Protein AF-A0A497BXA0-F1 (afdb_monomer_lite)

Structure (mmCIF, N/CA/C/O backbone):
data_AF-A0A497BXA0-F1
#
_entry.id   AF-A0A497BXA0-F1
#
loop_
_atom_site.group_PDB
_atom_site.id
_atom_site.type_symbol
_atom_site.label_atom_id
_atom_site.label_alt_id
_atom_site.label_comp_id
_atom_site.label_asym_id
_atom_site.label_entity_id
_atom_site.label_seq_id
_atom_site.pdbx_PDB_ins_code
_atom_site.Cartn_x
_atom_site.Cartn_y
_atom_site.Cartn_z
_atom_site.occupancy
_atom_site.B_iso_or_equiv
_atom_site.auth_seq_id
_atom_site.auth_comp_id
_atom_site.auth_asym_id
_atom_site.auth_atom_id
_atom_site.pdbx_PDB_model_num
ATOM 1 N N . MET A 1 1 ? 5.500 2.708 15.968 1.00 79.12 1 MET A N 1
ATOM 2 C CA . MET A 1 1 ? 4.391 2.621 15.003 1.00 79.12 1 MET A CA 1
ATOM 3 C C . MET A 1 1 ? 3.234 1.818 15.570 1.00 79.12 1 MET A C 1
ATOM 5 O O . MET A 1 1 ? 2.158 2.376 15.711 1.00 79.12 1 MET A O 1
ATOM 9 N N . ASP A 1 2 ? 3.465 0.566 15.977 1.00 83.44 2 ASP A N 1
ATOM 10 C CA . ASP A 1 2 ? 2.380 -0.367 16.312 1.00 83.44 2 ASP A CA 1
ATOM 11 C C . ASP A 1 2 ? 1.396 0.147 17.354 1.00 83.44 2 ASP A C 1
ATOM 13 O O . ASP A 1 2 ? 0.211 0.239 17.074 1.00 83.44 2 ASP A O 1
ATOM 17 N N . LYS A 1 3 ? 1.895 0.619 18.501 1.00 88.12 3 LYS A N 1
ATOM 18 C CA . LYS A 1 3 ? 1.035 1.161 19.565 1.00 88.12 3 LYS A CA 1
ATOM 19 C C . LYS A 1 3 ? 0.153 2.329 19.115 1.00 88.12 3 LYS A C 1
ATOM 21 O O . LYS A 1 3 ? -0.927 2.511 19.660 1.00 88.12 3 LYS A O 1
ATOM 26 N N . LEU A 1 4 ? 0.625 3.142 18.166 1.00 87.69 4 LEU 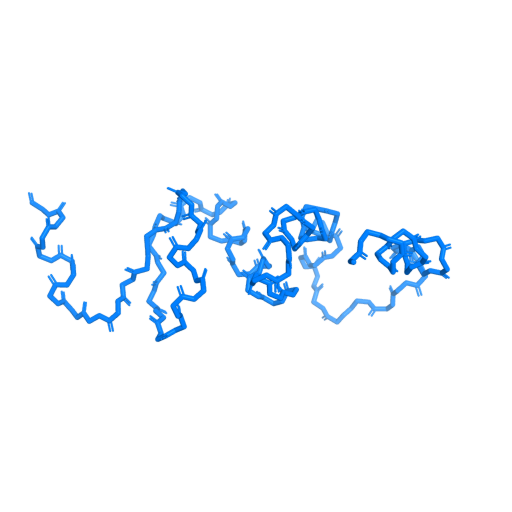A N 1
ATOM 27 C CA . LEU A 1 4 ? -0.154 4.256 17.628 1.00 87.69 4 LEU A CA 1
ATOM 28 C C . LEU A 1 4 ? -1.274 3.735 16.725 1.00 87.69 4 LEU A C 1
ATOM 30 O O . LEU A 1 4 ? -2.410 4.169 16.872 1.00 87.69 4 LEU A O 1
ATOM 34 N N . LEU A 1 5 ? -0.960 2.801 15.823 1.00 86.81 5 LEU A N 1
ATOM 35 C CA . LEU A 1 5 ? -1.949 2.190 14.933 1.00 86.81 5 LEU A CA 1
ATOM 36 C C . LEU A 1 5 ? -3.003 1.409 15.725 1.00 86.81 5 LEU A C 1
ATOM 38 O O . LEU A 1 5 ? -4.189 1.567 15.461 1.00 86.81 5 LEU A O 1
ATOM 42 N N . ASP A 1 6 ? -2.587 0.658 16.745 1.00 91.25 6 ASP A N 1
ATOM 43 C CA . ASP A 1 6 ? -3.499 -0.081 17.624 1.00 91.25 6 ASP A CA 1
ATOM 44 C C . ASP A 1 6 ? -4.455 0.874 18.357 1.00 91.25 6 ASP A C 1
ATOM 46 O O . ASP A 1 6 ? -5.657 0.616 18.445 1.00 91.25 6 ASP A O 1
ATOM 50 N N . CYS A 1 7 ? -3.934 2.007 18.844 1.00 91.06 7 CYS A N 1
ATOM 51 C CA . CYS A 1 7 ? -4.737 3.048 19.481 1.00 91.06 7 CYS A CA 1
ATOM 52 C C . CYS A 1 7 ? -5.743 3.655 18.494 1.00 91.06 7 CYS A C 1
ATOM 54 O O . CYS A 1 7 ? -6.936 3.684 18.778 1.00 91.06 7 CYS A O 1
ATOM 56 N N . LEU A 1 8 ? -5.284 4.051 17.301 1.00 86.88 8 LEU A N 1
ATOM 57 C CA . LEU A 1 8 ? -6.141 4.622 16.261 1.00 86.88 8 LEU A CA 1
ATOM 58 C C . LEU A 1 8 ? -7.263 3.661 15.850 1.00 86.88 8 LEU A C 1
ATOM 60 O O . LEU A 1 8 ? -8.407 4.083 15.737 1.00 86.88 8 LEU A O 1
ATOM 64 N N . GLN A 1 9 ? -6.962 2.374 15.672 1.00 87.69 9 GLN A N 1
ATOM 65 C CA . GLN A 1 9 ? -7.968 1.368 15.314 1.00 87.69 9 GLN A CA 1
ATOM 66 C C . GLN A 1 9 ? -8.967 1.097 16.448 1.00 87.69 9 GLN A C 1
ATOM 68 O O . GLN A 1 9 ? -10.112 0.738 16.177 1.00 87.69 9 GLN A O 1
ATOM 73 N N . THR A 1 10 ? -8.549 1.272 17.704 1.00 91.06 10 THR A N 1
ATOM 74 C CA . THR A 1 10 ? -9.417 1.100 18.878 1.00 91.06 10 THR A CA 1
ATOM 75 C C . THR A 1 10 ? -10.318 2.315 19.100 1.00 91.06 10 THR A C 1
ATOM 77 O O . THR A 1 10 ? -11.500 2.158 19.393 1.00 91.06 10 THR A O 1
ATOM 80 N N . GLU A 1 11 ? -9.770 3.525 18.973 1.00 91.25 11 GLU A N 1
ATOM 81 C CA . GLU A 1 11 ? -10.496 4.777 19.215 1.00 91.25 11 GLU A CA 1
ATOM 82 C C . GLU A 1 11 ? -11.380 5.188 18.030 1.00 91.25 11 GLU A C 1
ATOM 84 O O . GLU A 1 11 ? -12.418 5.821 18.227 1.00 91.25 11 GLU A O 1
ATOM 89 N N . PHE A 1 12 ? -11.000 4.801 16.810 1.00 88.44 12 PHE A N 1
ATOM 90 C CA . PHE A 1 12 ? -11.688 5.160 15.571 1.00 88.44 12 PHE A CA 1
ATOM 91 C C . PHE A 1 12 ? -11.994 3.900 14.746 1.00 88.44 12 PHE A C 1
ATOM 93 O O . PHE A 1 12 ? -11.316 3.625 13.750 1.00 88.44 12 PHE A O 1
ATOM 100 N N . PRO A 1 13 ? -13.007 3.106 15.145 1.00 87.56 13 PRO A N 1
ATOM 101 C CA . PRO A 1 13 ? -13.414 1.942 14.372 1.00 87.56 13 PRO A CA 1
ATOM 102 C C . PRO A 1 13 ? -13.941 2.365 12.992 1.00 87.56 13 PRO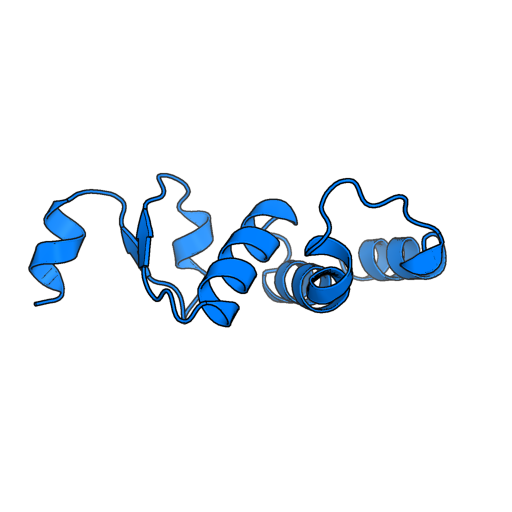 A C 1
ATOM 104 O O . PRO A 1 13 ? -14.415 3.484 12.797 1.00 87.56 13 PRO A O 1
ATOM 107 N N . ALA A 1 14 ? -13.845 1.469 12.006 1.00 86.69 14 ALA A N 1
ATOM 108 C CA . ALA A 1 14 ? -14.114 1.802 10.603 1.00 86.69 14 ALA A CA 1
ATOM 109 C C . ALA A 1 14 ? -15.553 2.293 10.335 1.00 86.69 14 ALA A C 1
ATOM 111 O O . ALA A 1 14 ? -15.785 3.031 9.379 1.00 86.69 14 ALA A O 1
ATOM 112 N N . ASP A 1 15 ? -16.513 1.904 11.172 1.00 88.88 15 ASP A N 1
ATOM 113 C CA . ASP A 1 15 ? -17.909 2.351 11.131 1.00 88.88 15 ASP A CA 1
ATOM 114 C C . ASP A 1 15 ? -18.126 3.751 11.739 1.00 88.88 15 ASP A C 1
ATOM 116 O O . ASP A 1 15 ? -19.137 4.391 11.451 1.00 88.88 15 ASP A O 1
ATOM 120 N N . ALA A 1 16 ? -17.170 4.255 12.524 1.00 89.62 16 ALA A N 1
ATOM 121 C CA . ALA A 1 16 ? -17.167 5.612 13.070 1.00 89.62 16 ALA A CA 1
ATOM 122 C C . ALA A 1 16 ? -16.475 6.636 12.150 1.00 89.62 16 ALA A C 1
ATOM 124 O O . ALA A 1 16 ? -16.570 7.844 12.384 1.00 89.62 16 ALA A O 1
ATOM 125 N N . VAL A 1 17 ? -15.779 6.182 11.105 1.00 89.81 17 VAL A N 1
ATOM 126 C CA . VAL A 1 17 ? -15.092 7.054 10.147 1.00 89.81 17 VAL A CA 1
ATOM 127 C C . VAL A 1 17 ? -16.051 7.460 9.028 1.00 89.81 17 VAL A C 1
ATOM 129 O O . VAL A 1 17 ? -16.671 6.624 8.374 1.00 89.81 17 VAL A O 1
ATOM 132 N N . LEU A 1 18 ? -16.149 8.766 8.765 1.00 91.69 18 LEU A N 1
ATOM 133 C CA . LEU A 1 18 ? -16.820 9.267 7.569 1.00 91.69 18 LEU A CA 1
ATOM 134 C C . LEU A 1 18 ? -15.898 9.104 6.358 1.00 91.69 18 LEU A C 1
ATOM 136 O O . LEU A 1 18 ? -14.874 9.779 6.242 1.00 91.69 18 LEU A O 1
ATOM 140 N N . TRP A 1 19 ? -16.295 8.244 5.429 1.00 91.06 19 TRP A N 1
ATOM 141 C CA . TRP A 1 19 ? -15.523 7.958 4.226 1.00 91.06 19 TRP A CA 1
ATOM 142 C C . TRP A 1 19 ? -15.942 8.858 3.065 1.00 91.06 19 TRP A C 1
ATOM 144 O O . TRP A 1 19 ? -17.110 8.901 2.687 1.00 91.06 19 TRP A O 1
ATOM 154 N N . ILE A 1 20 ? -14.973 9.558 2.473 1.00 89.00 20 ILE A N 1
ATOM 155 C CA . ILE A 1 20 ? -15.203 10.412 1.295 1.00 89.00 20 ILE A CA 1
ATOM 156 C C . ILE A 1 20 ? -15.149 9.601 -0.007 1.00 89.00 20 ILE A C 1
ATOM 158 O O . ILE A 1 20 ? -15.839 9.922 -0.971 1.00 89.00 20 ILE A O 1
ATOM 162 N N . LEU A 1 21 ? -14.341 8.538 -0.036 1.00 85.50 21 LEU A N 1
ATOM 163 C CA . LEU A 1 21 ? -14.165 7.666 -1.195 1.00 85.50 21 LEU A CA 1
ATOM 164 C C . LEU A 1 21 ? -14.803 6.292 -0.925 1.00 85.50 21 LEU A C 1
ATOM 166 O O . LEU A 1 21 ? -14.510 5.695 0.111 1.00 85.50 21 LEU A O 1
ATOM 170 N N . PRO A 1 22 ? -15.632 5.764 -1.844 1.00 83.12 22 PRO A N 1
ATOM 171 C CA . PRO A 1 22 ? -16.443 4.566 -1.602 1.00 83.12 22 PRO A CA 1
ATOM 172 C C . PRO A 1 22 ? -15.632 3.268 -1.499 1.00 83.12 22 PRO A C 1
ATOM 174 O O . PRO A 1 22 ? -16.070 2.341 -0.824 1.00 83.12 22 PRO A O 1
ATOM 177 N N . ASP A 1 23 ? -14.452 3.206 -2.122 1.00 81.19 23 ASP A N 1
ATOM 178 C CA . ASP A 1 23 ? -13.600 2.005 -2.122 1.00 81.19 23 ASP A CA 1
ATOM 179 C C . ASP A 1 23 ? -12.708 1.910 -0.870 1.00 81.19 23 ASP A C 1
ATOM 181 O O . ASP A 1 23 ? -12.215 0.834 -0.528 1.00 81.19 23 ASP A O 1
ATOM 185 N N . VAL A 1 24 ? -12.498 3.027 -0.163 1.00 88.75 24 VAL A N 1
ATOM 186 C CA . VAL A 1 24 ? -11.590 3.088 0.994 1.00 88.75 24 VAL A CA 1
ATOM 187 C C . VAL A 1 24 ? -12.044 2.206 2.162 1.00 88.75 24 VAL A C 1
ATOM 189 O O . VAL A 1 24 ? -11.187 1.501 2.689 1.00 88.75 24 VAL A O 1
ATOM 192 N N . PRO A 1 25 ? -13.335 2.144 2.554 1.00 91.19 25 PRO A N 1
ATOM 193 C CA . PRO A 1 25 ? -13.783 1.241 3.616 1.00 91.19 25 PRO A CA 1
ATOM 194 C C . PRO A 1 25 ? -13.394 -0.221 3.374 1.00 91.19 25 PRO A C 1
ATOM 196 O O . PRO A 1 25 ? -12.986 -0.912 4.303 1.00 91.19 25 PRO A O 1
ATOM 199 N N . ALA A 1 26 ? -13.495 -0.688 2.124 1.00 90.94 26 ALA A N 1
ATOM 200 C CA . ALA A 1 26 ? -13.184 -2.069 1.761 1.00 90.94 26 ALA A CA 1
ATOM 201 C C . ALA A 1 26 ? -11.680 -2.368 1.843 1.00 90.94 26 ALA A C 1
ATOM 203 O O . ALA A 1 26 ? -11.293 -3.487 2.162 1.00 90.94 26 ALA A O 1
ATOM 204 N N . LEU A 1 27 ? -10.842 -1.363 1.579 1.00 92.75 27 LEU A N 1
ATOM 205 C CA . LEU A 1 27 ? -9.383 -1.476 1.583 1.00 92.75 27 LEU A CA 1
ATOM 206 C C . LEU A 1 27 ? -8.732 -1.046 2.901 1.00 92.75 27 LEU A C 1
ATOM 208 O O . LEU A 1 27 ? -7.528 -1.230 3.066 1.00 92.75 27 LEU A O 1
ATOM 212 N N . PHE A 1 28 ? -9.485 -0.465 3.836 1.00 92.62 28 PHE A N 1
ATOM 213 C CA . PHE A 1 28 ? -8.925 0.212 5.006 1.00 92.62 28 PHE A CA 1
ATOM 214 C C . PHE A 1 28 ? -8.043 -0.704 5.857 1.00 92.62 28 PHE A C 1
ATOM 216 O O . PHE A 1 28 ? -6.909 -0.347 6.170 1.00 92.62 28 PHE A O 1
ATOM 223 N N . ALA A 1 29 ? -8.535 -1.900 6.190 1.00 92.25 29 ALA A N 1
ATOM 224 C CA . ALA A 1 29 ? -7.801 -2.847 7.026 1.00 92.25 29 ALA A CA 1
ATOM 225 C C . ALA A 1 29 ? -6.485 -3.294 6.367 1.00 92.25 29 ALA A C 1
ATOM 227 O O . ALA A 1 29 ? -5.434 -3.249 7.004 1.00 92.25 29 ALA A O 1
ATOM 228 N N . GLU A 1 30 ? -6.527 -3.653 5.081 1.00 94.81 30 GLU A N 1
ATOM 229 C CA . GLU A 1 30 ? -5.332 -4.032 4.318 1.00 94.81 30 GLU A CA 1
ATOM 230 C C . GLU A 1 30 ? -4.358 -2.859 4.168 1.00 94.81 30 GLU A C 1
ATOM 232 O O . GLU A 1 30 ? -3.146 -3.052 4.221 1.00 94.81 30 GLU A O 1
ATOM 237 N N . THR A 1 31 ? -4.875 -1.634 4.035 1.00 94.62 31 THR A N 1
ATOM 238 C CA . THR A 1 31 ? -4.061 -0.416 3.925 1.00 94.62 3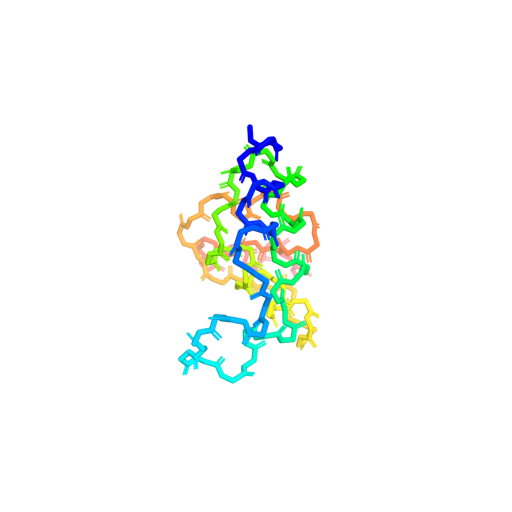1 THR A CA 1
ATOM 239 C C . THR A 1 31 ? -3.289 -0.166 5.213 1.00 94.62 31 THR A C 1
ATOM 241 O O . THR A 1 31 ? -2.078 0.032 5.172 1.00 94.62 31 THR A O 1
ATOM 244 N N . VAL A 1 32 ? -3.964 -0.222 6.366 1.00 93.94 32 VAL A N 1
ATOM 245 C CA . VAL A 1 32 ? -3.312 -0.055 7.673 1.00 93.94 32 VAL A CA 1
ATOM 246 C C . VAL A 1 32 ? -2.279 -1.155 7.916 1.00 93.94 32 VAL A C 1
ATOM 248 O O . VAL A 1 32 ? -1.201 -0.869 8.436 1.00 93.94 32 VAL A O 1
ATOM 251 N N . GLU A 1 33 ? -2.566 -2.391 7.508 1.00 94.62 33 GLU A N 1
ATOM 252 C CA . GLU A 1 33 ? -1.612 -3.492 7.640 1.00 94.62 33 GLU A CA 1
ATOM 253 C C . GLU A 1 33 ? -0.389 -3.313 6.735 1.00 94.62 33 GLU A C 1
ATOM 255 O O . GLU A 1 33 ? 0.738 -3.547 7.167 1.00 94.62 33 GLU A O 1
ATOM 260 N N . LEU A 1 34 ? -0.571 -2.824 5.506 1.00 95.38 34 LEU A N 1
ATOM 261 C CA . LEU A 1 34 ? 0.548 -2.539 4.615 1.00 95.38 34 LEU A CA 1
ATOM 262 C C . LEU A 1 34 ? 1.445 -1.429 5.188 1.00 95.38 34 LEU A C 1
ATOM 264 O O . LEU A 1 34 ? 2.656 -1.633 5.266 1.00 95.38 34 LEU A O 1
ATOM 268 N N . VAL A 1 35 ? 0.856 -0.336 5.693 1.00 95.06 35 VAL A N 1
ATOM 269 C CA . VAL A 1 35 ? 1.576 0.737 6.415 1.00 95.06 35 VAL A CA 1
ATOM 270 C C . VAL A 1 35 ? 2.349 0.182 7.615 1.00 95.06 35 VAL A C 1
ATOM 272 O O . VAL A 1 35 ? 3.492 0.570 7.872 1.00 95.06 35 VAL A O 1
ATOM 275 N N . ARG A 1 36 ? 1.740 -0.741 8.370 1.00 94.25 36 ARG A N 1
ATOM 276 C CA . ARG A 1 36 ? 2.386 -1.396 9.512 1.00 94.25 36 ARG A CA 1
ATOM 277 C C . ARG A 1 36 ? 3.582 -2.234 9.063 1.00 94.25 36 ARG A C 1
ATOM 279 O O . ARG A 1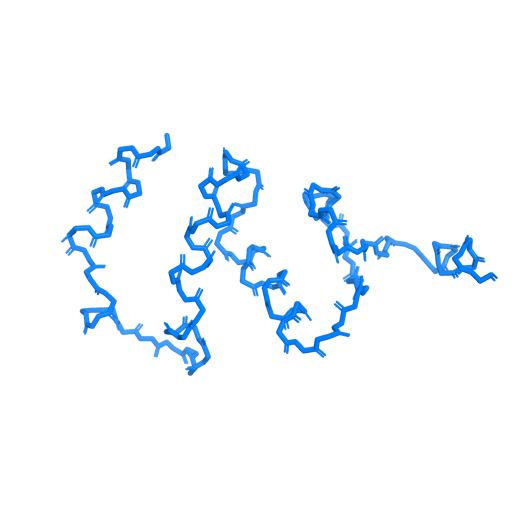 36 ? 4.676 -2.069 9.601 1.00 94.25 36 ARG A O 1
ATOM 286 N N . SER A 1 37 ? 3.383 -3.095 8.067 1.00 93.69 37 SER A N 1
ATOM 287 C CA . SER A 1 37 ? 4.402 -4.022 7.564 1.00 93.69 37 SER A CA 1
ATOM 288 C C . SER A 1 37 ? 5.593 -3.317 6.910 1.00 93.69 37 SER A C 1
ATOM 290 O O . SER A 1 37 ? 6.712 -3.814 7.001 1.00 93.69 37 SER A O 1
ATOM 292 N N . SER A 1 38 ? 5.379 -2.133 6.324 1.00 93.06 38 SER A N 1
ATOM 293 C CA . SER A 1 38 ? 6.445 -1.296 5.767 1.00 93.06 38 SER A CA 1
ATOM 294 C C . SER A 1 38 ? 7.177 -0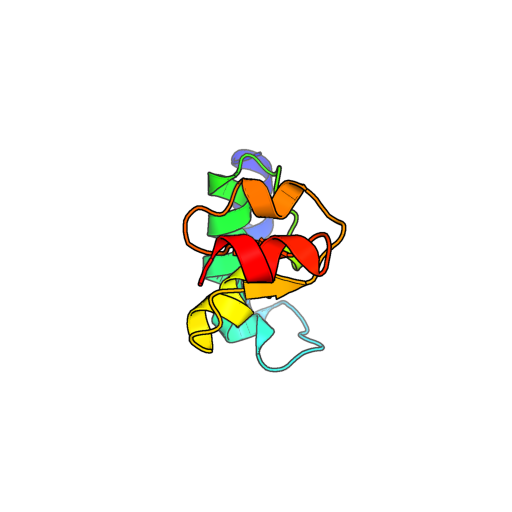.472 6.831 1.00 93.06 38 SER A C 1
ATOM 296 O O . SER A 1 38 ? 7.965 0.402 6.488 1.00 93.06 38 SER A O 1
ATOM 298 N N . GLY A 1 39 ? 6.852 -0.626 8.121 1.00 91.38 39 GLY A N 1
ATOM 299 C CA . GLY A 1 39 ? 7.395 0.234 9.174 1.00 91.38 39 GLY A CA 1
ATOM 300 C C . GLY A 1 39 ? 7.083 1.721 8.961 1.00 91.38 39 GLY A C 1
ATOM 301 O O . GLY A 1 39 ? 7.792 2.569 9.501 1.00 91.38 39 GLY A O 1
ATOM 302 N N . GLY A 1 40 ? 6.027 2.030 8.195 1.00 90.12 40 GLY A N 1
ATOM 303 C CA . GLY A 1 40 ? 5.614 3.375 7.786 1.00 90.12 40 GLY A CA 1
ATOM 304 C C . GLY A 1 40 ? 6.432 4.030 6.679 1.00 90.12 40 GLY A C 1
ATOM 305 O O . GLY A 1 40 ? 6.241 5.222 6.467 1.00 90.12 40 GLY A O 1
ATOM 306 N N . GLU A 1 41 ? 7.304 3.291 5.981 1.00 92.88 41 GLU A N 1
ATOM 307 C CA . GLU A 1 41 ? 7.887 3.764 4.713 1.00 92.88 41 GLU A CA 1
ATOM 308 C C . GLU A 1 41 ? 6.778 4.097 3.704 1.00 92.88 41 GLU A C 1
ATOM 310 O O . GLU A 1 41 ? 6.795 5.158 3.101 1.00 92.88 41 GLU A O 1
ATOM 315 N N . LEU A 1 42 ? 5.743 3.255 3.612 1.00 95.31 42 LEU A N 1
ATOM 316 C CA . LEU A 1 42 ? 4.506 3.599 2.919 1.00 95.31 42 LEU A CA 1
ATOM 317 C C . LEU A 1 42 ? 3.565 4.327 3.876 1.00 95.31 42 LEU A C 1
ATOM 319 O O . LEU A 1 42 ? 3.208 3.801 4.937 1.00 95.31 42 LEU A O 1
ATOM 323 N N . ASN A 1 43 ? 3.103 5.514 3.481 1.00 93.94 43 ASN A N 1
ATOM 324 C CA . ASN A 1 43 ? 1.990 6.162 4.167 1.00 93.94 43 ASN A CA 1
ATOM 325 C C . ASN A 1 43 ? 0.644 5.550 3.723 1.00 93.94 43 ASN A C 1
ATOM 327 O O . ASN A 1 43 ? 0.576 4.697 2.838 1.00 93.94 43 ASN A O 1
ATOM 331 N N . PHE A 1 44 ? -0.456 5.988 4.344 1.00 92.88 44 PHE A N 1
ATOM 332 C CA . PHE A 1 44 ? -1.793 5.461 4.048 1.00 92.88 44 PHE A CA 1
ATOM 333 C C . PHE A 1 44 ? -2.183 5.585 2.566 1.00 92.88 44 PHE A C 1
ATOM 335 O O . PHE A 1 44 ? -2.768 4.660 2.009 1.00 92.88 44 PHE A O 1
ATOM 342 N N . ASN A 1 45 ? -1.864 6.707 1.919 1.00 94.00 45 ASN A N 1
ATOM 343 C CA . ASN A 1 45 ? -2.215 6.927 0.518 1.00 94.00 45 ASN A CA 1
ATOM 344 C C . ASN A 1 45 ? -1.385 6.039 -0.409 1.00 94.00 45 ASN A C 1
ATOM 346 O O . ASN A 1 45 ? -1.945 5.460 -1.336 1.00 94.00 45 ASN A O 1
ATOM 350 N N . ASP A 1 46 ? -0.091 5.876 -0.139 1.00 96.25 46 ASP A N 1
ATOM 351 C CA . ASP A 1 46 ? 0.772 5.018 -0.959 1.00 96.25 46 ASP A CA 1
ATOM 352 C C . ASP A 1 46 ? 0.363 3.554 -0.825 1.00 96.25 46 ASP A C 1
ATOM 354 O O . ASP A 1 46 ? 0.198 2.853 -1.824 1.00 96.25 46 ASP A O 1
ATOM 358 N N . ALA A 1 47 ? 0.078 3.112 0.401 1.00 96.06 47 ALA A N 1
ATOM 359 C CA . ALA A 1 47 ? -0.470 1.788 0.655 1.00 96.06 47 ALA A CA 1
ATOM 360 C C . ALA A 1 47 ? -1.819 1.579 -0.061 1.00 96.06 47 ALA A C 1
ATOM 362 O O . ALA A 1 47 ? -2.031 0.538 -0.687 1.00 96.06 47 ALA A O 1
ATOM 363 N N . LEU A 1 48 ? -2.710 2.577 -0.036 1.00 95.50 48 LEU A N 1
ATOM 364 C CA . LEU A 1 48 ? -4.002 2.523 -0.721 1.00 95.50 48 LEU A CA 1
ATOM 365 C C . LEU A 1 48 ? -3.843 2.457 -2.248 1.00 95.50 48 LEU A C 1
ATOM 367 O O . LEU A 1 48 ? -4.556 1.690 -2.904 1.00 95.50 48 LEU A O 1
ATOM 371 N N . ILE A 1 49 ? -2.918 3.234 -2.823 1.00 95.88 49 ILE A N 1
ATOM 372 C CA . ILE A 1 49 ? -2.591 3.208 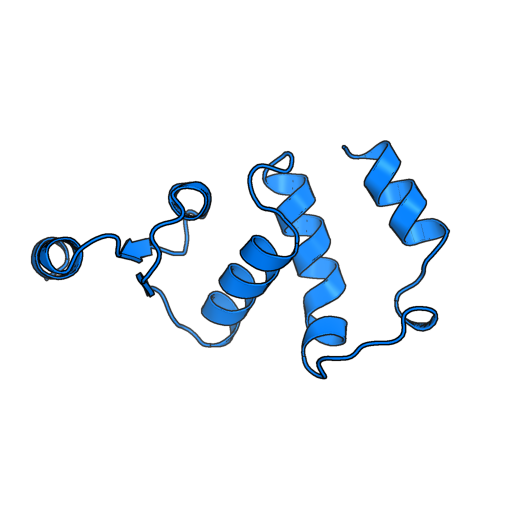-4.257 1.00 95.88 49 ILE A CA 1
ATOM 373 C C . ILE A 1 49 ? -2.050 1.832 -4.633 1.00 95.88 49 ILE A C 1
ATOM 375 O O . ILE A 1 49 ? -2.550 1.214 -5.575 1.00 95.88 49 ILE A O 1
ATOM 379 N N . ALA A 1 50 ? -1.086 1.321 -3.868 1.00 96.62 50 ALA A N 1
ATOM 380 C CA . ALA A 1 50 ? -0.503 0.017 -4.115 1.00 96.62 50 ALA A CA 1
ATOM 381 C C . ALA A 1 50 ? -1.593 -1.068 -4.092 1.00 96.62 50 ALA A C 1
ATOM 383 O O . ALA A 1 50 ? -1.730 -1.837 -5.046 1.00 96.62 50 ALA A O 1
ATOM 384 N N . LEU A 1 51 ? -2.407 -1.136 -3.034 1.00 96.06 51 LEU A N 1
ATOM 385 C CA . LEU A 1 51 ? -3.475 -2.138 -2.918 1.00 96.06 51 LEU A CA 1
ATOM 386 C C . LEU A 1 51 ? -4.530 -1.985 -4.017 1.00 96.06 51 LEU A C 1
ATOM 388 O O . LEU A 1 51 ? -5.035 -2.978 -4.543 1.00 96.06 51 LEU A O 1
ATOM 392 N N . SER A 1 52 ? -4.812 -0.751 -4.433 1.00 94.62 52 SER A N 1
ATOM 393 C CA . SER A 1 52 ? -5.687 -0.475 -5.571 1.00 94.62 52 SER A CA 1
ATOM 394 C C . SER A 1 52 ? -5.143 -1.047 -6.879 1.00 94.62 52 SER A C 1
ATOM 396 O O . SER A 1 52 ? -5.936 -1.569 -7.669 1.00 94.62 52 SER A O 1
ATOM 398 N N . CYS A 1 53 ? -3.826 -0.979 -7.103 1.00 96.12 53 CYS A N 1
ATOM 399 C CA . CYS A 1 53 ? -3.156 -1.630 -8.227 1.00 96.12 53 CYS A CA 1
ATOM 400 C C . CYS A 1 53 ? -3.272 -3.156 -8.124 1.00 96.12 53 CYS A C 1
ATOM 402 O O . CYS A 1 53 ? -3.704 -3.800 -9.084 1.00 96.12 53 CYS A O 1
ATOM 404 N N . ARG A 1 54 ? -2.996 -3.728 -6.944 1.00 95.69 54 ARG A N 1
ATOM 405 C CA . ARG A 1 54 ? -3.098 -5.175 -6.694 1.00 95.69 54 ARG A CA 1
ATOM 406 C C . ARG A 1 54 ? -4.489 -5.720 -7.005 1.00 95.69 54 ARG A C 1
ATOM 408 O O . ARG A 1 54 ? -4.615 -6.683 -7.758 1.00 95.69 54 ARG A O 1
ATOM 415 N N . ASN A 1 55 ? -5.529 -5.069 -6.490 1.00 93.94 55 ASN A N 1
ATOM 416 C CA . ASN A 1 55 ? -6.915 -5.510 -6.660 1.00 93.94 55 ASN A CA 1
ATOM 417 C C . ASN A 1 55 ? -7.411 -5.394 -8.104 1.00 93.94 55 ASN A C 1
ATOM 419 O O . ASN A 1 55 ? -8.353 -6.084 -8.489 1.00 93.94 55 ASN A O 1
ATOM 423 N N . ARG A 1 56 ? -6.778 -4.541 -8.914 1.00 94.12 56 ARG A N 1
ATOM 424 C CA . ARG A 1 56 ? -7.102 -4.355 -10.335 1.00 94.12 56 ARG A CA 1
ATOM 425 C C . ARG A 1 56 ? -6.194 -5.163 -11.265 1.00 94.12 56 ARG A C 1
ATOM 427 O O . ARG A 1 56 ? -6.350 -5.067 -12.478 1.00 94.12 56 ARG A O 1
ATOM 434 N N . GLY A 1 57 ? -5.259 -5.948 -10.722 1.00 96.12 57 GLY A N 1
ATOM 435 C CA . GLY A 1 57 ? -4.285 -6.697 -11.516 1.00 96.12 57 GLY A CA 1
ATOM 436 C C . GLY A 1 57 ? -3.346 -5.789 -12.313 1.00 96.12 57 GLY A C 1
ATOM 437 O O . GLY A 1 57 ? -2.948 -6.149 -13.416 1.00 96.12 57 GLY A O 1
ATOM 438 N N . ILE A 1 58 ? -3.033 -4.603 -11.783 1.00 96.62 58 ILE A N 1
ATOM 439 C CA . ILE A 1 58 ? -2.122 -3.630 -12.390 1.00 96.62 58 ILE A CA 1
ATOM 440 C C . ILE A 1 58 ? -0.731 -3.842 -11.771 1.00 96.62 58 ILE A C 1
ATOM 442 O O . ILE A 1 58 ? -0.540 -3.494 -10.607 1.00 96.62 58 ILE A O 1
ATOM 446 N N . PRO A 1 59 ? 0.243 -4.404 -12.509 1.00 95.25 59 PRO A N 1
ATOM 447 C CA . PRO A 1 59 ? 1.569 -4.697 -11.962 1.00 95.25 59 PRO A CA 1
ATOM 448 C C . PRO A 1 59 ? 2.539 -3.509 -12.040 1.00 95.25 59 PRO A C 1
ATOM 450 O O . PRO A 1 59 ? 3.611 -3.570 -11.444 1.00 95.25 59 PRO A O 1
ATOM 453 N N . PHE A 1 60 ? 2.175 -2.436 -12.753 1.00 95.75 60 PHE A N 1
ATOM 454 C CA . PHE A 1 60 ? 3.030 -1.271 -12.984 1.00 95.75 60 PHE A CA 1
ATOM 455 C C . PHE A 1 60 ? 2.389 0.010 -12.454 1.00 95.75 60 PHE A C 1
ATOM 457 O O . PHE A 1 60 ? 1.221 0.286 -12.734 1.00 95.75 60 PHE A O 1
ATOM 464 N N . LEU A 1 61 ? 3.172 0.827 -11.755 1.00 96.88 61 LEU A N 1
ATOM 465 C CA . LEU A 1 61 ? 2.762 2.147 -11.285 1.00 96.88 61 LEU A CA 1
ATOM 466 C C . LEU A 1 61 ? 3.727 3.209 -11.808 1.00 96.88 61 LEU A C 1
ATOM 468 O O . LEU A 1 61 ? 4.897 3.224 -11.438 1.00 96.88 61 LEU A O 1
ATOM 472 N N . ALA A 1 62 ? 3.229 4.135 -12.627 1.00 96.69 62 ALA A N 1
ATOM 473 C CA . ALA A 1 62 ? 3.991 5.325 -12.988 1.00 96.69 62 ALA A CA 1
ATOM 474 C C . ALA A 1 62 ? 4.048 6.275 -11.782 1.00 96.69 62 ALA A C 1
ATOM 476 O O . ALA A 1 62 ? 3.020 6.824 -11.382 1.00 96.69 62 ALA A O 1
ATOM 477 N N . SER A 1 63 ? 5.228 6.445 -11.185 1.00 96.25 63 SER A N 1
ATOM 478 C CA . SER A 1 63 ? 5.408 7.295 -10.004 1.00 96.25 63 SER A CA 1
ATOM 479 C C . SER A 1 63 ? 6.852 7.775 -9.850 1.00 96.25 63 SER A C 1
ATOM 481 O O . SER A 1 63 ? 7.813 7.040 -10.098 1.00 96.25 63 SER A O 1
ATOM 483 N N . PHE A 1 64 ? 6.999 9.013 -9.377 1.00 95.00 64 PHE A N 1
ATOM 484 C CA . PHE A 1 64 ? 8.287 9.575 -8.958 1.00 95.00 64 PHE A CA 1
ATOM 485 C C . PHE A 1 64 ? 8.658 9.208 -7.519 1.00 95.00 64 PHE A C 1
ATOM 487 O O . PHE A 1 64 ? 9.806 9.401 -7.123 1.00 95.00 64 PHE A O 1
ATOM 494 N N . ASP A 1 65 ? 7.700 8.695 -6.752 1.00 95.19 65 ASP A N 1
ATOM 495 C CA . ASP A 1 65 ? 7.901 8.335 -5.358 1.00 95.19 65 ASP A CA 1
ATOM 496 C C . ASP A 1 65 ? 8.611 6.984 -5.251 1.00 95.19 65 ASP A C 1
ATOM 498 O O . ASP A 1 65 ? 8.090 5.967 -5.705 1.00 95.19 65 ASP A O 1
ATOM 502 N N . ARG A 1 66 ? 9.816 6.979 -4.680 1.00 95.69 66 ARG A N 1
ATOM 503 C CA . ARG A 1 66 ? 10.658 5.779 -4.589 1.00 95.69 66 ARG A CA 1
ATOM 504 C C . ARG A 1 66 ? 10.188 4.823 -3.502 1.00 95.69 66 ARG A C 1
ATOM 506 O O . ARG A 1 66 ? 10.610 3.673 -3.525 1.00 95.69 66 ARG A O 1
ATOM 513 N N . ASP A 1 67 ? 9.288 5.245 -2.621 1.00 95.00 67 ASP A N 1
ATOM 514 C CA . ASP A 1 67 ? 8.799 4.397 -1.535 1.00 95.00 67 ASP A CA 1
ATOM 515 C C . ASP A 1 67 ? 8.037 3.175 -2.091 1.00 95.00 67 ASP A C 1
ATOM 517 O O . ASP A 1 67 ? 8.056 2.094 -1.502 1.00 95.00 67 ASP A O 1
ATOM 521 N N . PHE A 1 68 ? 7.491 3.263 -3.312 1.00 96.19 68 PHE A N 1
ATOM 522 C CA . PHE A 1 68 ? 6.915 2.107 -4.013 1.00 96.19 68 PHE A CA 1
ATOM 523 C C . PHE A 1 68 ? 7.938 1.034 -4.418 1.00 96.19 68 PHE A C 1
ATOM 525 O O . PHE A 1 68 ? 7.532 -0.104 -4.652 1.00 96.19 68 PHE A O 1
ATOM 532 N N . ASP A 1 69 ? 9.242 1.336 -4.456 1.00 94.81 69 ASP A N 1
ATOM 533 C CA . ASP A 1 69 ? 10.290 0.333 -4.714 1.00 94.81 69 ASP A CA 1
ATOM 534 C C . ASP A 1 69 ? 10.335 -0.734 -3.590 1.00 94.81 69 ASP A C 1
ATOM 536 O O . ASP A 1 69 ? 10.862 -1.830 -3.785 1.00 94.81 69 ASP A O 1
ATOM 540 N N . HIS A 1 70 ? 9.724 -0.453 -2.430 1.00 90.81 70 HIS A N 1
ATOM 541 C CA . HIS A 1 70 ? 9.596 -1.375 -1.296 1.00 90.81 70 HIS A CA 1
ATOM 542 C C . HIS A 1 70 ? 8.426 -2.369 -1.448 1.00 90.81 70 HIS A C 1
ATOM 544 O O . HIS A 1 70 ? 8.300 -3.321 -0.672 1.00 90.81 70 HIS A O 1
ATOM 550 N N . VAL A 1 71 ? 7.567 -2.198 -2.460 1.00 95.31 71 VAL A N 1
ATOM 551 C CA . VAL A 1 71 ? 6.412 -3.070 -2.711 1.00 95.31 71 VAL A CA 1
ATOM 552 C C . VAL A 1 71 ? 6.794 -4.170 -3.702 1.00 95.31 71 VAL A C 1
ATOM 554 O O . VAL A 1 71 ? 6.684 -4.011 -4.911 1.00 95.31 71 VAL A O 1
ATOM 557 N N . ALA A 1 72 ? 7.182 -5.342 -3.195 1.00 93.81 72 ALA A N 1
ATOM 558 C CA . ALA A 1 72 ? 7.734 -6.433 -4.014 1.00 93.81 72 ALA A CA 1
ATOM 559 C C . ALA A 1 72 ? 6.844 -6.923 -5.180 1.00 93.81 72 ALA A C 1
ATOM 561 O O . ALA A 1 72 ? 7.344 -7.523 -6.128 1.00 93.81 72 ALA A O 1
ATOM 562 N N . TRP A 1 73 ? 5.529 -6.714 -5.103 1.00 95.31 73 TRP A N 1
ATOM 563 C CA . TRP A 1 73 ? 4.558 -7.138 -6.120 1.00 95.31 73 TRP A CA 1
ATOM 564 C C . TRP A 1 73 ? 4.100 -6.007 -7.053 1.00 95.31 73 TRP A C 1
ATOM 566 O O . TRP A 1 73 ? 3.250 -6.248 -7.910 1.00 95.31 73 TRP A O 1
ATOM 576 N N . LEU A 1 74 ? 4.635 -4.793 -6.901 1.00 96.88 74 LEU A N 1
ATOM 577 C CA . LEU A 1 74 ? 4.307 -3.633 -7.724 1.00 96.88 74 LEU A CA 1
ATOM 578 C C . LEU A 1 74 ? 5.594 -3.033 -8.278 1.00 96.88 74 LEU A C 1
ATOM 580 O O . LEU A 1 74 ? 6.458 -2.600 -7.525 1.00 96.88 74 LEU A O 1
ATOM 584 N N . THR A 1 75 ? 5.728 -2.972 -9.598 1.00 96.31 75 THR A N 1
ATOM 585 C CA . THR A 1 75 ? 6.890 -2.319 -10.194 1.00 96.31 75 THR A CA 1
ATOM 586 C C . THR A 1 75 ? 6.612 -0.848 -10.437 1.00 96.31 75 THR A C 1
ATOM 588 O O . THR A 1 75 ? 5.699 -0.476 -11.180 1.00 96.31 75 THR A O 1
ATOM 591 N N . ARG A 1 76 ? 7.442 0.004 -9.844 1.00 96.62 76 ARG A N 1
ATOM 592 C CA . ARG A 1 76 ? 7.452 1.423 -10.155 1.00 96.62 76 ARG A CA 1
ATOM 593 C C . ARG A 1 76 ? 8.120 1.680 -11.506 1.00 96.62 76 ARG A C 1
ATOM 595 O O . ARG A 1 76 ? 9.211 1.191 -11.774 1.00 96.62 76 ARG A O 1
ATOM 602 N N . VAL A 1 77 ? 7.464 2.491 -12.324 1.00 96.94 77 VAL A N 1
ATOM 603 C CA . VAL A 1 77 ? 7.973 3.027 -13.588 1.00 96.94 77 VAL A CA 1
ATOM 604 C C . VAL A 1 77 ? 8.289 4.501 -13.342 1.00 96.94 77 VAL A C 1
ATOM 606 O O . VAL A 1 77 ? 7.381 5.329 -13.225 1.00 96.94 77 VAL A O 1
ATOM 609 N N . ALA A 1 78 ? 9.572 4.819 -13.184 1.00 95.81 78 ALA A N 1
ATOM 610 C CA . ALA A 1 78 ? 10.065 6.170 -12.924 1.00 95.81 78 ALA A CA 1
ATOM 611 C C . ALA A 1 78 ? 10.202 6.972 -14.220 1.00 95.81 78 ALA A C 1
ATOM 613 O O . ALA A 1 78 ? 9.941 8.177 -14.254 1.00 95.81 78 ALA A O 1
ATOM 614 N N . VAL A 1 79 ? 10.654 6.287 -15.270 1.00 94.81 79 VAL A N 1
ATOM 615 C CA . VAL A 1 79 ? 10.948 6.843 -16.588 1.00 94.81 79 VAL A CA 1
ATOM 616 C C . VAL A 1 79 ? 10.500 5.868 -17.686 1.00 94.81 79 VAL A C 1
ATOM 618 O O . VAL A 1 79 ? 10.374 4.670 -17.428 1.00 94.81 79 VAL A O 1
ATOM 621 N N . PRO A 1 80 ? 10.236 6.339 -18.919 1.00 91.19 80 PRO A N 1
ATOM 622 C CA . PRO A 1 80 ? 9.796 5.469 -20.014 1.00 91.19 80 PRO A CA 1
ATOM 623 C C . PRO A 1 80 ? 10.747 4.303 -20.313 1.00 91.19 80 PRO A C 1
ATOM 625 O O . PRO A 1 80 ? 10.298 3.234 -20.722 1.00 91.19 80 PRO A O 1
ATOM 628 N N . GLU A 1 81 ? 12.048 4.492 -20.098 1.00 93.50 81 GLU A N 1
ATOM 629 C CA . GLU A 1 81 ? 13.085 3.485 -20.330 1.00 93.50 81 GLU A CA 1
ATOM 630 C C . GLU A 1 81 ? 12.925 2.252 -19.430 1.00 93.50 81 GLU A C 1
ATOM 632 O O . GLU A 1 81 ? 13.299 1.151 -19.844 1.00 93.50 81 GLU A O 1
ATOM 637 N N . ASP A 1 82 ? 12.305 2.404 -18.255 1.00 90.44 82 ASP A N 1
ATOM 638 C CA . ASP A 1 82 ? 12.040 1.288 -17.346 1.00 90.44 82 ASP A CA 1
ATOM 639 C C . ASP A 1 82 ? 11.160 0.232 -18.033 1.00 90.44 82 ASP A C 1
ATOM 641 O O . ASP A 1 82 ? 11.403 -0.960 -17.876 1.00 90.44 82 ASP A O 1
ATOM 645 N N . LEU A 1 83 ? 10.219 0.642 -18.896 1.00 86.19 83 LEU A N 1
ATOM 646 C CA . LEU A 1 83 ? 9.334 -0.270 -19.635 1.00 86.19 83 LEU A CA 1
ATOM 647 C C . LEU A 1 83 ? 10.074 -1.113 -20.683 1.00 86.19 83 LEU A C 1
ATOM 649 O O . LEU A 1 83 ? 9.671 -2.239 -20.966 1.00 86.19 83 LEU A O 1
ATOM 653 N N . VAL A 1 84 ? 11.149 -0.579 -21.270 1.00 80.38 84 VAL A N 1
ATOM 654 C CA . VAL A 1 84 ? 11.910 -1.259 -22.332 1.00 80.38 84 VAL A CA 1
ATOM 655 C C . VAL A 1 84 ? 12.763 -2.385 -21.754 1.00 80.38 84 VAL A C 1
ATOM 657 O O . VAL A 1 84 ? 12.946 -3.408 -22.400 1.00 80.38 84 VAL A O 1
ATOM 660 N N . SER A 1 85 ? 13.248 -2.229 -20.521 1.00 66.69 85 SER A N 1
ATOM 661 C CA . SER A 1 85 ? 14.036 -3.256 -19.824 1.00 66.69 85 SER A CA 1
ATOM 662 C C . SER A 1 85 ? 13.231 -4.487 -19.380 1.00 66.69 85 SER A C 1
ATOM 664 O O . SER A 1 85 ? 13.811 -5.460 -18.900 1.00 66.69 85 SER A O 1
ATOM 666 N N . MET A 1 86 ? 11.904 -4.438 -19.529 1.00 68.94 86 MET A N 1
ATOM 667 C CA . MET A 1 86 ? 10.957 -5.446 -19.040 1.00 68.94 86 MET A CA 1
ATOM 668 C C . MET A 1 86 ? 10.334 -6.298 -20.155 1.00 68.94 86 MET A C 1
ATOM 670 O O . MET A 1 86 ? 9.564 -7.211 -19.853 1.00 68.94 86 MET A O 1
ATOM 674 N N . MET A 1 87 ? 10.646 -5.986 -21.419 1.00 57.44 87 MET A N 1
ATOM 675 C CA . MET A 1 87 ? 10.256 -6.739 -22.620 1.00 57.44 87 MET A CA 1
ATOM 676 C C . MET A 1 87 ? 11.410 -7.606 -23.117 1.00 57.44 87 MET A C 1
ATOM 678 O O . MET A 1 87 ? 11.123 -8.748 -23.539 1.00 57.44 87 MET A O 1
#

Radius of gyration: 14.72 Å; chains: 1; bounding box: 32×18×42 Å

Foldseek 3Di:
DVVVLVVCCVVQPLVNDDDPDPCCSVCVVVLSVVCVVLVNLDDSVNSVVVVVCVVVVNQEDADCRCSCVVVPRHHYDPDPVVVVVVD

Sequence (87 aa):
MDKLLDCLQTEFPADAVLWILPDVPALFAETVELVRSSGGELNFNDALIALSCRNRGIPFLASFDRDFDHVAWLTRVAVPEDLVSMM

Secondary structure (DSSP, 8-state):
-HHHHHHHHHHS-TTTS--SSTTHHHHHHHHHHHHHHTTTSS-HHHHHHHHHHHHTT--EEE-S-GGGGG-TTSEEE-SHHHHHTT-

pLDDT: mean 91.37, std 6.57, range [57.44, 96.94]